Protein AF-A0A1V9FNR6-F1 (afdb_monomer_lite)

pLDDT: mean 90.87, std 12.8, range [34.56, 98.56]

Organism: NCBI:txid1703345

Sequence (161 aa):
MTNFGNISPKEVLDKAHSVTHFGGGGRLEFSELPKDLEERIVANKFFNNQASLNLAKSHLGTQGDGNHFLFVGISKQTGETMMVTHHGSRGFGANLYTHGMKVAEMFRKDISPQTLPKNAWIPYDTNEGKSYWEALQIVRDWTKLNHTTIQKCGGGIERID

Secondary structure (DSSP, 8-state):
-EE-TTS-HHHHHHHHHHH-EESSS--SSPPPPPHHHHHHHHHSTTT-SHHHHHHHHHSTTEEESSS-EEEEEE-TTT--EEEEEE--SHHHHHHHHHHHHHHHHHHHHHH-TTS-GGG----TTSHHHHHHHHHHHHHHHHHHHHHHHHHHHTT-S----

Structure (mmCIF, N/CA/C/O backbone):
data_AF-A0A1V9FNR6-F1
#
_entry.id   AF-A0A1V9FNR6-F1
#
loop_
_atom_site.group_PDB
_atom_site.id
_atom_site.type_symbol
_atom_site.label_atom_id
_atom_site.label_alt_id
_atom_site.label_comp_id
_atom_site.label_asym_id
_atom_site.label_entity_id
_atom_site.label_seq_id
_atom_site.pdbx_PDB_ins_code
_atom_site.Cartn_x
_atom_site.Cartn_y
_atom_site.Cartn_z
_atom_site.occupancy
_atom_site.B_iso_or_equiv
_atom_site.auth_seq_id
_atom_site.auth_comp_id
_atom_site.auth_asym_id
_atom_site.auth_atom_id
_atom_site.pdbx_PDB_model_num
ATOM 1 N N . MET A 1 1 ? -14.034 -0.097 7.656 1.00 82.94 1 MET A N 1
ATOM 2 C CA . MET A 1 1 ? -14.829 0.333 8.823 1.00 82.94 1 MET A CA 1
ATOM 3 C C . MET A 1 1 ? -15.249 -0.906 9.580 1.00 82.94 1 MET A C 1
ATOM 5 O O . MET A 1 1 ? -15.443 -1.932 8.937 1.00 82.94 1 MET A O 1
ATOM 9 N N . THR A 1 2 ? -15.379 -0.808 10.896 1.00 90.50 2 THR A N 1
ATOM 10 C CA . THR A 1 2 ? -15.714 -1.950 11.755 1.00 90.50 2 THR A CA 1
ATOM 11 C C . THR A 1 2 ? -16.764 -1.518 12.767 1.00 90.50 2 THR A C 1
ATOM 13 O O . THR A 1 2 ? -16.626 -0.447 13.353 1.00 90.50 2 THR A O 1
ATOM 16 N N . ASN A 1 3 ? -17.808 -2.329 12.924 1.00 92.88 3 ASN A N 1
ATOM 17 C CA . ASN A 1 3 ? -18.861 -2.144 13.917 1.00 92.88 3 ASN A CA 1
ATOM 18 C C . ASN A 1 3 ? -18.517 -2.954 15.174 1.00 92.88 3 ASN A C 1
ATOM 20 O O . ASN A 1 3 ? -18.173 -4.131 15.056 1.00 92.88 3 ASN A O 1
ATOM 24 N N . PHE A 1 4 ? -18.593 -2.312 16.335 1.00 92.19 4 PHE A N 1
ATOM 25 C CA . PHE A 1 4 ? -18.303 -2.863 17.659 1.00 92.19 4 PHE A CA 1
ATOM 26 C C . PHE A 1 4 ? -19.564 -2.972 18.535 1.00 92.19 4 PHE A C 1
ATOM 28 O O . PHE A 1 4 ? -19.462 -3.249 19.729 1.00 92.19 4 PHE A O 1
ATOM 35 N N . GLY A 1 5 ? -20.753 -2.742 17.970 1.00 94.56 5 GLY A N 1
ATOM 36 C CA . GLY A 1 5 ? -22.017 -2.807 18.695 1.00 94.56 5 GLY A CA 1
ATOM 37 C C . GLY A 1 5 ? -22.053 -1.797 19.840 1.00 94.56 5 GLY A C 1
ATOM 38 O O . GLY A 1 5 ? -21.794 -0.611 19.647 1.00 94.56 5 GLY A O 1
ATOM 39 N N . ASN A 1 6 ? -22.339 -2.276 21.049 1.00 95.19 6 ASN A N 1
ATOM 40 C CA . ASN A 1 6 ? -22.556 -1.430 22.226 1.00 95.19 6 ASN A CA 1
ATOM 41 C C . ASN A 1 6 ? -21.297 -1.182 23.079 1.00 95.19 6 ASN A C 1
ATOM 43 O O . ASN A 1 6 ? -21.401 -0.582 24.147 1.00 95.19 6 ASN A O 1
ATOM 47 N N . ILE A 1 7 ? -20.115 -1.637 22.643 1.00 94.50 7 ILE A N 1
ATOM 48 C CA . ILE A 1 7 ? -18.847 -1.361 23.344 1.00 94.50 7 ILE A CA 1
ATOM 49 C C . ILE A 1 7 ? -18.616 0.150 23.362 1.00 94.50 7 ILE A C 1
ATOM 51 O O . ILE A 1 7 ? -18.875 0.815 22.361 1.00 94.50 7 ILE A O 1
ATOM 55 N N . SER A 1 8 ? -18.114 0.726 24.455 1.00 95.75 8 SER A N 1
ATOM 56 C CA . SER A 1 8 ? -17.941 2.179 24.505 1.00 95.75 8 SER A CA 1
ATOM 57 C C . SER A 1 8 ? -16.870 2.666 23.504 1.00 95.75 8 SER A C 1
ATOM 59 O O . SER A 1 8 ? -15.830 2.017 23.336 1.00 95.75 8 SER A O 1
ATOM 61 N N . PRO A 1 9 ? -17.043 3.843 22.863 1.00 95.69 9 PRO A N 1
ATOM 62 C CA . PRO A 1 9 ? -16.028 4.408 21.971 1.00 95.69 9 PRO A CA 1
ATOM 63 C C . PRO A 1 9 ? -14.657 4.571 22.630 1.00 95.69 9 PRO A C 1
ATOM 65 O O . PRO A 1 9 ? -13.630 4.408 21.974 1.00 95.69 9 PRO A O 1
ATOM 68 N N . LYS A 1 10 ? -14.641 4.870 23.935 1.00 95.25 10 LYS A N 1
ATOM 69 C CA . LYS A 1 10 ? -13.411 5.018 24.711 1.00 95.25 10 LYS A CA 1
ATOM 70 C C . LYS A 1 10 ? -12.638 3.702 24.783 1.00 95.25 10 LYS A C 1
ATOM 72 O O . LYS A 1 10 ? -11.449 3.701 24.495 1.00 95.25 10 LYS A O 1
ATOM 77 N N . GLU A 1 11 ? -13.298 2.596 25.120 1.00 93.19 11 GLU A N 1
ATOM 78 C CA . GLU A 1 11 ? -12.644 1.283 25.218 1.00 93.19 11 GLU A CA 1
ATOM 79 C C . GLU A 1 11 ? -12.059 0.840 23.876 1.00 93.19 11 GLU A C 1
ATOM 81 O O . GLU A 1 11 ? -10.909 0.402 23.811 1.00 93.19 11 GLU A O 1
ATOM 86 N N . VAL A 1 12 ? -12.820 1.013 22.789 1.00 91.94 12 VAL A N 1
ATOM 87 C CA . VAL A 1 12 ? -12.344 0.699 21.435 1.00 91.94 12 VAL A CA 1
ATOM 88 C C . VAL A 1 12 ? -11.140 1.571 21.067 1.00 91.94 12 VAL A C 1
ATOM 90 O O . VAL A 1 12 ? -10.158 1.061 20.521 1.00 91.94 12 VAL A O 1
ATOM 93 N N . LEU A 1 13 ? -11.182 2.871 21.375 1.00 91.94 13 LEU A N 1
ATOM 94 C CA . LEU A 1 13 ? -10.085 3.792 21.084 1.00 91.94 13 LEU A CA 1
ATOM 95 C C . LEU A 1 13 ? -8.831 3.473 21.906 1.00 91.94 13 LEU A C 1
ATOM 97 O O . LEU A 1 13 ? -7.747 3.399 21.331 1.00 91.94 13 LEU A O 1
ATOM 101 N N . ASP A 1 14 ? -8.965 3.233 23.211 1.00 91.44 14 ASP A N 1
ATOM 102 C CA . ASP A 1 14 ? -7.849 2.881 24.096 1.00 91.44 14 ASP A CA 1
ATOM 103 C C . ASP A 1 14 ? -7.172 1.586 23.629 1.00 91.44 14 ASP A C 1
ATOM 105 O O . ASP A 1 14 ? -5.942 1.513 23.517 1.00 91.44 14 ASP A O 1
ATOM 109 N N . LYS A 1 15 ? -7.974 0.570 23.279 1.00 88.75 15 LYS A N 1
ATOM 110 C CA . LYS A 1 15 ? -7.458 -0.696 22.755 1.00 88.75 15 LYS A CA 1
ATOM 111 C C . LYS A 1 15 ? -6.737 -0.486 21.430 1.00 88.75 15 LYS A C 1
ATOM 113 O O . LYS A 1 15 ? -5.604 -0.943 21.282 1.00 88.75 15 LYS A O 1
ATOM 118 N N . ALA A 1 16 ? -7.356 0.229 20.493 1.00 86.44 16 ALA A N 1
ATOM 119 C CA . ALA A 1 16 ? -6.758 0.541 19.202 1.00 86.44 16 ALA A CA 1
ATOM 120 C C . ALA A 1 16 ? -5.442 1.317 19.353 1.00 86.44 16 ALA A C 1
ATOM 122 O O . ALA A 1 16 ? -4.467 1.004 18.670 1.00 86.44 16 ALA A O 1
ATOM 123 N N . HIS A 1 17 ? -5.383 2.278 20.273 1.00 84.75 17 HIS A N 1
ATOM 124 C CA . HIS A 1 17 ? -4.182 3.057 20.545 1.00 84.75 17 HIS A CA 1
ATOM 125 C C . HIS A 1 17 ? -3.052 2.190 21.120 1.00 84.75 17 HIS A C 1
ATOM 127 O O . HIS A 1 17 ? -1.911 2.329 20.697 1.00 84.75 17 HIS A O 1
ATOM 133 N N . SER A 1 18 ? -3.362 1.226 21.998 1.00 84.69 18 SER A N 1
ATOM 134 C CA . SER A 1 18 ? -2.352 0.331 22.591 1.00 84.69 18 SER A CA 1
ATOM 135 C C . SER A 1 18 ? -1.636 -0.585 21.588 1.00 84.69 18 SER A C 1
ATOM 137 O O . SER A 1 18 ? -0.521 -1.031 21.842 1.00 84.69 18 SER A O 1
ATOM 139 N N . VAL A 1 19 ? -2.269 -0.880 20.448 1.00 79.50 19 VAL A N 1
ATOM 140 C CA . VAL A 1 19 ? -1.766 -1.852 19.460 1.00 79.50 19 VAL A CA 1
ATOM 141 C C . VAL A 1 19 ? -1.269 -1.201 18.175 1.00 79.50 19 VAL A C 1
ATOM 143 O O . VAL A 1 19 ? -0.529 -1.829 17.414 1.00 79.50 19 VAL A O 1
ATOM 146 N N . THR A 1 20 ? -1.680 0.036 17.900 1.00 79.88 20 THR A N 1
ATOM 147 C CA . THR A 1 20 ? -1.455 0.691 16.611 1.00 79.88 20 THR A CA 1
ATOM 148 C C . THR A 1 20 ? -0.239 1.599 16.660 1.00 79.88 20 THR A C 1
ATOM 150 O O . THR A 1 20 ? -0.111 2.446 17.535 1.00 79.88 20 THR A O 1
ATOM 153 N N . HIS A 1 21 ? 0.635 1.467 15.665 1.00 84.25 21 HIS A N 1
ATOM 154 C CA . HIS A 1 21 ? 1.762 2.375 15.488 1.00 84.25 21 HIS A CA 1
ATOM 155 C C . HIS A 1 21 ? 1.386 3.541 14.558 1.00 84.25 21 HIS A C 1
ATOM 157 O O . HIS A 1 21 ? 0.984 3.319 13.405 1.00 84.25 21 HIS A O 1
ATOM 163 N N . PHE A 1 22 ? 1.548 4.765 15.063 1.00 84.31 22 PHE A N 1
ATOM 164 C CA . PHE A 1 22 ? 1.406 6.029 14.336 1.00 84.31 22 PHE A CA 1
ATOM 165 C C . PHE A 1 22 ? 2.774 6.674 14.101 1.00 84.31 22 PHE A C 1
ATOM 167 O O . PHE A 1 22 ? 3.682 6.507 14.913 1.00 84.31 22 PHE A O 1
ATOM 174 N N . GLY A 1 23 ? 2.893 7.447 13.020 1.00 82.56 23 GLY A N 1
ATOM 175 C CA . GLY A 1 23 ? 4.121 8.155 12.660 1.00 82.56 23 GLY A CA 1
ATOM 176 C C . GLY A 1 23 ? 4.854 7.566 11.453 1.00 82.56 23 GLY A C 1
ATOM 177 O O . GLY A 1 23 ? 4.437 6.578 10.838 1.00 82.56 23 GLY A O 1
ATOM 178 N N . GLY A 1 24 ? 5.929 8.248 11.056 1.00 78.50 24 GLY A N 1
ATOM 179 C CA . GLY A 1 24 ? 6.823 7.796 9.995 1.00 78.50 24 GLY A CA 1
ATOM 180 C C . GLY A 1 24 ? 7.624 6.561 10.415 1.00 78.50 24 GLY A C 1
ATOM 181 O O . GLY A 1 24 ? 7.952 6.390 11.583 1.00 78.50 24 GLY A O 1
ATOM 182 N N . GLY A 1 25 ? 7.971 5.715 9.444 1.00 80.31 25 GLY A N 1
ATOM 183 C CA . GLY A 1 25 ? 8.690 4.465 9.695 1.00 80.31 25 GLY A CA 1
ATOM 184 C C . GLY A 1 25 ? 7.778 3.251 9.893 1.00 80.31 25 GLY A C 1
ATOM 185 O O . GLY A 1 25 ? 6.582 3.280 9.581 1.00 80.31 25 GLY A O 1
ATOM 186 N N . GLY A 1 26 ? 8.397 2.152 10.312 1.00 83.44 26 GLY A N 1
ATOM 187 C CA . GLY A 1 26 ? 7.754 0.880 10.624 1.00 83.44 26 GLY A CA 1
ATOM 188 C C . GLY A 1 26 ? 8.122 0.423 12.034 1.00 83.44 26 GLY A C 1
ATOM 189 O O . GLY A 1 26 ? 8.827 1.116 12.768 1.00 83.44 26 GLY A O 1
ATOM 190 N N . ARG A 1 27 ? 7.653 -0.760 12.415 1.00 82.56 27 ARG A N 1
ATOM 191 C CA . ARG A 1 27 ? 7.989 -1.397 13.690 1.00 82.56 27 ARG A CA 1
ATOM 192 C C . ARG A 1 27 ? 9.436 -1.906 13.671 1.00 82.56 27 ARG A C 1
ATOM 194 O O . ARG A 1 27 ? 9.923 -2.340 12.628 1.00 82.56 27 ARG A O 1
ATOM 201 N N . LEU A 1 28 ? 10.098 -1.872 14.833 1.00 77.25 28 LEU A N 1
ATOM 202 C CA . LEU A 1 28 ? 11.422 -2.485 15.024 1.00 77.25 28 LEU A CA 1
ATOM 203 C C . LEU A 1 28 ? 11.351 -4.008 14.8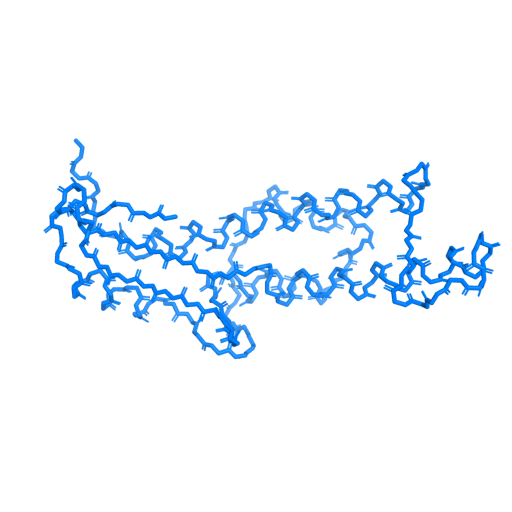66 1.00 77.25 28 LEU A C 1
ATOM 205 O O . LEU A 1 28 ? 12.221 -4.612 14.248 1.00 77.25 28 LEU A O 1
ATOM 209 N N . GLU A 1 29 ? 10.288 -4.610 15.397 1.00 80.88 29 GLU A N 1
ATOM 210 C CA . GLU A 1 29 ? 9.997 -6.031 15.249 1.00 80.88 29 GLU A CA 1
ATOM 211 C C . GLU A 1 29 ? 9.196 -6.284 13.968 1.00 80.88 29 GLU A C 1
ATOM 213 O O . GLU A 1 29 ? 8.232 -5.577 13.655 1.00 80.88 29 GLU A O 1
ATOM 218 N N . PHE A 1 30 ? 9.601 -7.302 13.213 1.00 81.81 30 PHE A N 1
ATOM 219 C CA . PHE A 1 30 ? 8.934 -7.696 11.979 1.00 81.81 30 PHE A CA 1
ATOM 220 C C . PHE A 1 30 ? 7.677 -8.507 12.269 1.00 81.81 30 PHE A C 1
ATOM 222 O O . PHE A 1 30 ? 7.703 -9.452 13.050 1.00 81.81 30 PHE A O 1
ATOM 229 N N . SER A 1 31 ? 6.585 -8.160 11.587 1.00 85.62 31 SER A N 1
ATOM 230 C CA . SER A 1 31 ? 5.381 -8.988 11.605 1.00 85.62 31 SER A CA 1
ATOM 231 C C . SER A 1 31 ? 5.551 -10.204 10.699 1.00 85.62 31 SER A C 1
ATOM 233 O O . SER A 1 31 ? 6.203 -10.126 9.652 1.00 85.62 31 SER A O 1
ATOM 235 N N . GLU A 1 32 ? 4.901 -11.304 11.063 1.00 89.25 32 GLU A N 1
ATOM 236 C CA . GLU A 1 32 ? 4.753 -12.453 10.176 1.00 89.25 32 GLU A CA 1
ATOM 237 C C . GLU A 1 32 ? 3.722 -12.154 9.083 1.00 89.25 32 GLU A C 1
ATOM 239 O O . GLU A 1 32 ? 2.651 -11.593 9.338 1.00 89.25 32 GLU A O 1
ATOM 244 N N . LEU A 1 33 ? 4.058 -12.518 7.847 1.00 93.56 33 LEU A N 1
ATOM 245 C CA . LEU A 1 33 ? 3.147 -12.435 6.713 1.00 93.56 33 LEU A CA 1
ATOM 246 C C . LEU A 1 33 ? 2.472 -13.796 6.506 1.00 93.56 33 LEU A C 1
ATOM 248 O O . LEU A 1 33 ? 3.099 -14.830 6.740 1.00 93.56 33 LEU A O 1
ATOM 252 N N . PRO A 1 34 ? 1.223 -13.827 6.012 1.00 96.12 34 PRO A N 1
ATOM 253 C CA . PRO A 1 34 ? 0.651 -15.050 5.468 1.00 96.12 34 PRO A CA 1
ATOM 254 C C . PRO A 1 34 ? 1.593 -15.662 4.428 1.00 96.12 34 PRO A C 1
ATOM 256 O O . PRO A 1 34 ? 2.126 -14.948 3.573 1.00 96.12 34 PRO A O 1
ATOM 259 N N . LYS A 1 35 ? 1.796 -16.981 4.505 1.00 96.00 35 LYS A N 1
ATOM 260 C CA . LYS A 1 35 ? 2.776 -17.700 3.679 1.00 96.00 35 LYS A CA 1
ATOM 261 C C . LYS A 1 35 ? 2.564 -17.461 2.181 1.00 96.00 35 LYS A C 1
ATOM 263 O O . LYS A 1 35 ? 3.526 -17.205 1.466 1.00 96.00 35 LYS A O 1
ATOM 268 N N . ASP A 1 36 ? 1.313 -17.476 1.726 1.00 97.31 36 ASP A N 1
ATOM 269 C CA . ASP A 1 36 ? 0.955 -17.232 0.325 1.00 97.31 36 ASP A CA 1
ATOM 270 C C . ASP A 1 36 ? 1.332 -15.813 -0.133 1.00 97.31 36 ASP A C 1
ATOM 272 O O . ASP A 1 36 ? 1.824 -15.615 -1.245 1.00 97.31 36 ASP A O 1
ATOM 276 N N . LEU A 1 37 ? 1.141 -14.814 0.735 1.00 97.06 37 LEU A N 1
ATOM 277 C CA . LEU A 1 37 ? 1.488 -13.429 0.442 1.00 97.06 37 LEU A CA 1
ATOM 278 C C . LEU A 1 37 ? 3.007 -13.255 0.378 1.00 97.06 37 LEU A C 1
ATOM 280 O O . LEU A 1 37 ? 3.504 -12.593 -0.531 1.00 97.06 37 LEU A O 1
ATOM 284 N N . GLU A 1 38 ? 3.742 -13.867 1.306 1.00 96.50 38 GLU A N 1
ATOM 285 C CA . GLU A 1 38 ? 5.207 -13.843 1.306 1.00 96.50 38 GLU A CA 1
ATOM 286 C C . GLU A 1 38 ? 5.787 -14.507 0.048 1.00 96.50 38 GLU A C 1
ATOM 288 O O . GLU A 1 38 ? 6.633 -13.910 -0.619 1.00 96.50 38 GLU A O 1
ATOM 293 N N . GLU A 1 39 ? 5.277 -15.676 -0.347 1.00 96.75 39 GLU A N 1
ATOM 294 C CA . GLU A 1 39 ? 5.687 -16.366 -1.579 1.00 96.75 39 GLU A CA 1
ATOM 295 C C . GLU A 1 39 ? 5.442 -15.504 -2.828 1.00 96.75 39 GLU A C 1
ATOM 297 O O . GLU A 1 39 ? 6.326 -15.368 -3.678 1.00 96.75 39 GLU A O 1
ATOM 302 N N . ARG A 1 40 ? 4.277 -14.849 -2.921 1.00 97.50 40 ARG A N 1
ATOM 303 C CA . ARG A 1 40 ? 3.950 -13.937 -4.031 1.00 97.50 40 ARG A CA 1
ATOM 304 C C . ARG A 1 40 ? 4.856 -12.705 -4.065 1.00 97.50 40 ARG A C 1
ATOM 306 O O . ARG A 1 40 ? 5.248 -12.275 -5.149 1.00 97.50 40 ARG A O 1
ATOM 313 N N . ILE A 1 41 ? 5.195 -12.142 -2.902 1.00 96.81 41 ILE A N 1
ATOM 314 C CA . ILE A 1 41 ? 6.143 -11.022 -2.785 1.00 96.81 41 ILE A CA 1
ATOM 315 C C . ILE A 1 41 ? 7.515 -11.450 -3.312 1.00 96.81 41 ILE A C 1
ATOM 317 O O . ILE A 1 41 ? 8.084 -10.759 -4.152 1.00 96.81 41 ILE A O 1
ATOM 321 N N . VAL A 1 42 ? 8.027 -12.603 -2.875 1.00 96.12 42 VAL A N 1
ATOM 322 C CA . VAL A 1 42 ? 9.344 -13.107 -3.297 1.00 96.12 42 VAL A CA 1
ATOM 323 C C . VAL A 1 42 ? 9.378 -13.432 -4.795 1.00 96.12 42 VAL A C 1
ATOM 325 O O . VAL A 1 42 ? 10.380 -13.165 -5.459 1.00 96.12 42 VAL A O 1
ATOM 328 N N . ALA A 1 43 ? 8.285 -13.961 -5.349 1.00 96.69 43 ALA A N 1
ATOM 329 C CA . ALA A 1 43 ? 8.197 -14.329 -6.760 1.00 96.69 43 ALA A CA 1
ATOM 330 C C . ALA A 1 43 ? 8.081 -13.126 -7.720 1.00 96.69 43 ALA A C 1
ATOM 332 O O . ALA A 1 43 ? 8.390 -13.251 -8.907 1.00 96.69 43 ALA A O 1
ATOM 333 N N . ASN A 1 44 ? 7.627 -11.957 -7.251 1.00 97.62 44 ASN A N 1
ATOM 334 C CA . ASN A 1 44 ? 7.387 -10.805 -8.118 1.00 97.62 44 ASN A CA 1
ATOM 335 C C . ASN A 1 44 ? 8.663 -9.977 -8.366 1.00 97.62 44 ASN A C 1
ATOM 337 O O . ASN A 1 44 ? 9.343 -9.542 -7.438 1.00 97.62 44 ASN A O 1
ATOM 341 N N . LYS A 1 45 ? 8.948 -9.664 -9.637 1.00 95.50 45 LYS A N 1
ATOM 342 C CA . LYS A 1 45 ? 10.151 -8.922 -10.068 1.00 95.50 45 LYS A CA 1
ATOM 343 C C . LYS A 1 45 ? 10.297 -7.513 -9.478 1.00 95.50 45 LYS A C 1
ATOM 345 O O . LYS A 1 45 ? 11.406 -6.997 -9.442 1.00 95.50 45 LYS A O 1
ATOM 350 N N . PHE A 1 46 ? 9.211 -6.879 -9.039 1.00 96.75 46 PHE A N 1
ATOM 351 C CA . PHE A 1 46 ? 9.257 -5.561 -8.395 1.00 96.75 46 PHE A CA 1
ATOM 352 C C . PHE A 1 46 ? 9.534 -5.637 -6.885 1.00 96.75 46 PHE A C 1
ATOM 354 O O . PHE A 1 46 ? 9.802 -4.610 -6.260 1.00 96.75 46 PHE A O 1
ATOM 361 N N . PHE A 1 47 ? 9.490 -6.839 -6.302 1.00 95.62 47 PHE A N 1
ATOM 362 C CA . PHE A 1 47 ? 9.602 -7.076 -4.862 1.00 95.62 47 PHE A CA 1
ATOM 363 C C . PHE A 1 47 ? 10.668 -8.091 -4.457 1.00 95.62 47 PHE A C 1
ATOM 365 O O . PHE A 1 47 ? 10.913 -8.248 -3.263 1.00 95.62 47 PHE A O 1
ATOM 372 N N . ASN A 1 48 ? 11.326 -8.747 -5.411 1.00 88.69 48 ASN A N 1
ATOM 373 C CA . ASN A 1 48 ? 12.331 -9.795 -5.205 1.00 88.69 48 ASN A CA 1
ATOM 374 C C . ASN A 1 48 ? 13.670 -9.291 -4.613 1.00 88.69 48 ASN A C 1
ATOM 376 O O . ASN A 1 48 ? 14.752 -9.729 -4.999 1.00 88.69 48 ASN A O 1
ATOM 380 N N . ASN A 1 49 ? 13.611 -8.350 -3.676 1.00 90.75 49 ASN A N 1
ATOM 381 C CA . ASN A 1 49 ? 14.739 -7.818 -2.933 1.00 90.75 49 ASN A CA 1
ATOM 382 C C . ASN A 1 49 ? 14.401 -7.738 -1.439 1.00 90.75 49 ASN A C 1
ATOM 384 O O . ASN A 1 49 ? 13.247 -7.559 -1.041 1.00 90.75 49 ASN A O 1
ATOM 388 N N . GLN A 1 50 ? 15.437 -7.814 -0.604 1.00 92.25 50 GLN A N 1
ATOM 389 C CA . GLN A 1 50 ? 15.282 -7.829 0.851 1.00 92.25 50 GLN A CA 1
ATOM 390 C C . GLN A 1 50 ? 14.585 -6.571 1.389 1.00 92.25 50 GLN A C 1
ATOM 392 O O . GLN A 1 50 ? 13.817 -6.649 2.345 1.00 92.25 50 GLN A O 1
ATOM 397 N N . ALA A 1 51 ? 14.813 -5.411 0.765 1.00 93.12 51 ALA A N 1
ATOM 398 C CA . ALA A 1 51 ? 14.204 -4.154 1.190 1.00 93.12 51 ALA A CA 1
ATOM 399 C C . ALA A 1 51 ? 12.671 -4.199 1.091 1.00 93.12 51 ALA A C 1
ATOM 401 O O . ALA A 1 51 ? 11.982 -3.778 2.017 1.00 93.12 51 ALA A O 1
ATOM 402 N N . SER A 1 52 ? 12.129 -4.764 0.011 1.00 95.00 52 SER A N 1
ATOM 403 C CA . SER A 1 52 ? 10.681 -4.887 -0.194 1.00 95.00 52 SER A CA 1
ATOM 404 C C . SER A 1 52 ? 10.039 -5.808 0.840 1.00 95.00 52 SER A C 1
ATOM 406 O O . SER A 1 52 ? 9.004 -5.457 1.407 1.00 95.00 52 SER A O 1
ATOM 408 N N . LEU A 1 53 ? 10.679 -6.942 1.139 1.00 94.62 53 LEU A N 1
ATOM 409 C CA . LEU A 1 53 ? 10.207 -7.868 2.167 1.00 94.62 53 LEU A CA 1
ATOM 410 C C . LEU A 1 53 ? 10.266 -7.237 3.566 1.00 94.62 53 LEU A C 1
ATOM 412 O O . LEU A 1 53 ? 9.298 -7.315 4.322 1.00 94.62 53 LEU A O 1
ATOM 416 N N . ASN A 1 54 ? 11.358 -6.540 3.892 1.00 95.00 54 ASN A N 1
ATOM 417 C CA . ASN A 1 54 ? 11.497 -5.823 5.161 1.00 95.00 54 ASN A CA 1
ATOM 418 C C . ASN A 1 54 ? 10.433 -4.731 5.312 1.00 95.00 54 ASN A C 1
ATOM 420 O O . ASN A 1 54 ? 9.876 -4.561 6.395 1.00 95.00 54 ASN A O 1
ATOM 424 N N . LEU A 1 55 ? 10.109 -4.005 4.239 1.00 95.81 55 LEU A N 1
ATOM 425 C CA . LEU A 1 55 ? 9.035 -3.012 4.252 1.00 95.81 55 LEU A CA 1
ATOM 426 C C . LEU A 1 55 ? 7.666 -3.669 4.449 1.00 95.81 55 LEU A C 1
ATOM 428 O O . LEU A 1 55 ? 6.881 -3.180 5.258 1.00 95.81 55 LEU A O 1
ATOM 432 N N . ALA A 1 56 ? 7.390 -4.786 3.769 1.00 96.12 56 ALA A N 1
ATOM 433 C CA . ALA A 1 56 ? 6.140 -5.525 3.931 1.00 96.12 56 ALA A CA 1
ATOM 434 C C . ALA A 1 56 ? 5.944 -6.025 5.373 1.00 96.12 56 ALA A C 1
ATOM 436 O O . ALA A 1 56 ? 4.831 -5.960 5.891 1.00 96.12 56 ALA A O 1
ATOM 437 N N . LYS A 1 57 ? 7.017 -6.483 6.031 1.00 95.12 57 LYS A N 1
ATOM 438 C CA . LYS A 1 57 ? 6.977 -7.000 7.409 1.00 95.12 57 LYS A CA 1
ATOM 439 C C . LYS A 1 57 ? 6.958 -5.902 8.475 1.00 95.12 57 LYS A C 1
ATOM 441 O O . LYS A 1 57 ? 6.180 -5.983 9.422 1.00 95.12 57 LYS A O 1
ATOM 446 N N . SER A 1 58 ? 7.792 -4.872 8.338 1.00 93.75 58 SER A N 1
ATOM 447 C CA . SER A 1 58 ? 7.923 -3.807 9.349 1.00 93.75 58 SER A CA 1
ATOM 448 C C . SER A 1 58 ? 6.758 -2.816 9.340 1.00 93.75 58 SER A C 1
ATOM 450 O O . SER A 1 58 ? 6.408 -2.269 10.384 1.00 93.75 58 SER A O 1
ATOM 452 N N . HIS A 1 59 ? 6.121 -2.579 8.189 1.00 94.25 59 HIS A N 1
ATOM 453 C CA . HIS A 1 59 ? 4.976 -1.669 8.110 1.00 94.25 59 HIS A CA 1
ATOM 454 C C . HIS A 1 59 ? 3.626 -2.340 8.377 1.00 94.25 59 HIS A C 1
ATOM 456 O O . HIS A 1 59 ? 2.617 -1.628 8.446 1.00 94.25 59 HIS A O 1
ATOM 462 N N . LEU A 1 60 ? 3.569 -3.665 8.527 1.00 92.88 60 LEU A N 1
ATOM 463 C CA . LEU A 1 60 ? 2.309 -4.339 8.815 1.00 92.88 60 LEU A CA 1
ATOM 464 C C . LEU A 1 60 ? 1.809 -3.969 10.222 1.00 92.88 60 LEU A C 1
ATOM 466 O O . LEU A 1 60 ? 2.570 -3.843 11.182 1.00 92.88 60 LEU A O 1
ATOM 470 N N . GLY A 1 61 ? 0.505 -3.732 10.332 1.00 89.12 61 GLY A N 1
ATOM 471 C CA . GLY A 1 61 ? -0.134 -3.230 11.542 1.00 89.12 61 GLY A CA 1
ATOM 472 C C . GLY A 1 61 ? 0.186 -1.763 11.852 1.00 89.12 61 GLY A C 1
ATOM 473 O O . GLY A 1 61 ? 0.066 -1.360 13.008 1.00 89.12 61 GLY A O 1
ATOM 474 N N . THR A 1 62 ? 0.629 -0.959 10.880 1.00 90.56 62 THR A N 1
ATOM 475 C CA . THR A 1 62 ? 0.926 0.474 11.086 1.00 90.56 62 THR A CA 1
ATOM 476 C C . THR A 1 62 ? -0.054 1.365 10.322 1.00 90.56 62 THR A C 1
ATOM 478 O O . THR A 1 62 ? -0.498 1.021 9.224 1.00 90.56 62 THR A O 1
ATOM 481 N N . GLN A 1 63 ? -0.398 2.524 10.891 1.00 90.88 63 GLN A N 1
ATOM 482 C CA . GLN A 1 63 ? -1.210 3.539 10.202 1.00 90.88 63 GLN A CA 1
ATOM 483 C C . GLN A 1 63 ? -0.341 4.450 9.339 1.00 90.88 63 GLN A C 1
ATOM 485 O O . GLN A 1 63 ? -0.690 4.763 8.201 1.00 90.88 63 GLN A O 1
ATOM 490 N N . GLY A 1 64 ? 0.814 4.851 9.875 1.00 90.00 64 GLY A N 1
ATOM 491 C CA . GLY A 1 64 ? 1.649 5.880 9.280 1.00 90.00 64 GLY A CA 1
ATOM 492 C C . GLY A 1 64 ? 1.397 7.285 9.796 1.00 90.00 64 GLY A C 1
ATOM 493 O O . GLY A 1 64 ? 0.840 7.477 10.871 1.00 90.00 64 GLY A O 1
ATOM 494 N N . ASP A 1 65 ? 1.814 8.248 8.978 1.00 86.69 65 ASP A N 1
ATOM 495 C CA . ASP A 1 65 ? 1.729 9.693 9.215 1.00 86.69 65 ASP A CA 1
ATOM 496 C C . ASP A 1 65 ? 1.052 10.408 8.027 1.00 86.69 65 ASP A C 1
ATOM 498 O O . ASP A 1 65 ? 0.717 9.759 7.031 1.00 86.69 65 ASP A O 1
ATOM 502 N N . GLY A 1 66 ? 0.873 11.726 8.102 1.00 87.12 66 GLY A N 1
ATOM 503 C CA . GLY A 1 66 ? 0.216 12.564 7.107 1.00 87.12 66 GLY A CA 1
ATOM 504 C C . GLY A 1 66 ? -1.278 12.682 7.392 1.00 87.12 66 GLY A C 1
ATOM 505 O O . GLY A 1 66 ? -1.688 12.991 8.503 1.00 87.12 66 GLY A O 1
ATOM 506 N N . ASN A 1 67 ? -2.116 12.407 6.393 1.00 89.19 67 ASN A N 1
ATOM 507 C CA . ASN A 1 67 ? -3.576 12.402 6.548 1.00 89.19 67 ASN A CA 1
ATOM 508 C C . ASN A 1 67 ? -4.132 11.046 7.034 1.00 89.19 67 ASN A C 1
ATOM 510 O O . ASN A 1 67 ? -5.312 10.748 6.824 1.00 89.19 67 ASN A O 1
ATOM 514 N N . HIS A 1 68 ? -3.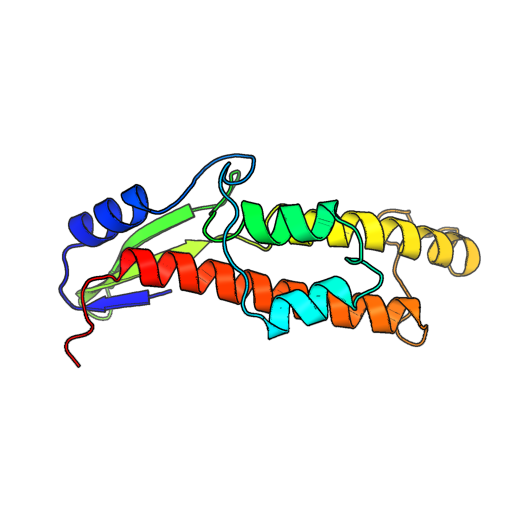292 10.192 7.623 1.00 91.31 68 HIS A N 1
ATOM 515 C CA . HIS A 1 68 ? -3.709 8.887 8.126 1.00 91.31 68 HIS A CA 1
ATOM 516 C C . HIS A 1 68 ? -4.324 9.001 9.517 1.00 91.31 68 HIS A C 1
ATOM 518 O O . HIS A 1 68 ? -3.787 9.688 10.381 1.00 91.31 68 HIS A O 1
ATOM 524 N N . PHE A 1 69 ? -5.450 8.320 9.734 1.00 91.75 69 PHE A N 1
ATOM 525 C CA . PHE A 1 69 ? -6.176 8.399 10.998 1.00 91.75 69 PHE A CA 1
ATOM 526 C C . PHE A 1 69 ? -6.915 7.111 11.358 1.00 91.75 69 PHE A C 1
ATOM 528 O O . PHE A 1 69 ? -7.295 6.300 10.503 1.00 91.75 69 PHE A O 1
ATOM 535 N N . LEU A 1 70 ? -7.180 6.984 12.656 1.00 92.50 70 LEU A N 1
ATOM 536 C CA . LEU A 1 70 ? -8.125 6.053 13.248 1.00 92.50 70 LEU A CA 1
ATOM 537 C C . LEU A 1 70 ? -9.113 6.880 14.059 1.00 92.50 70 LEU A C 1
ATOM 539 O O . LEU A 1 70 ? -8.724 7.621 14.956 1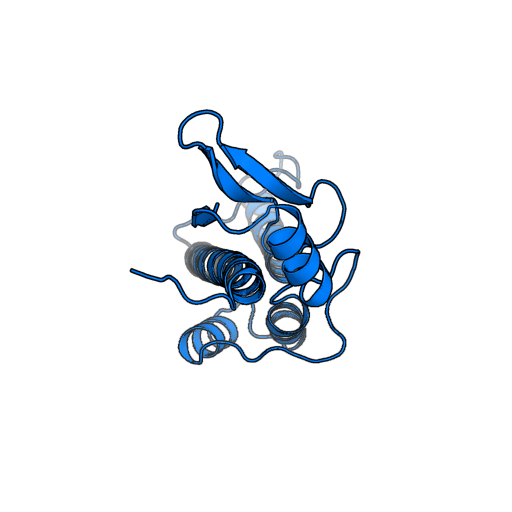.00 92.50 70 LEU A O 1
ATOM 543 N N . PHE A 1 71 ? -10.387 6.757 13.723 1.00 93.75 71 PHE A N 1
ATOM 544 C CA . PHE A 1 71 ? -11.474 7.441 14.400 1.00 93.75 71 PHE A CA 1
ATOM 545 C C . PHE A 1 71 ? -12.434 6.414 14.984 1.00 93.75 71 PHE A C 1
ATOM 547 O O . PHE A 1 71 ? -12.749 5.420 14.325 1.00 93.75 71 PHE A O 1
ATOM 554 N N . VAL A 1 72 ? -12.916 6.679 16.196 1.00 95.81 72 VAL A N 1
ATOM 555 C CA . VAL A 1 72 ? -13.950 5.889 16.864 1.00 95.81 72 VAL A CA 1
ATOM 556 C C . VAL A 1 72 ? -15.076 6.822 17.287 1.00 95.81 72 VAL A C 1
ATOM 558 O O . VAL A 1 72 ? -14.825 7.871 17.877 1.00 95.81 72 VAL A O 1
ATOM 561 N N . GLY A 1 73 ? -16.318 6.446 16.999 1.00 96.19 73 GLY A N 1
ATOM 562 C CA . GLY A 1 73 ? -17.489 7.229 17.383 1.00 96.19 73 GLY A CA 1
ATOM 563 C C . GLY A 1 73 ? -18.781 6.429 17.300 1.00 96.19 73 GLY A C 1
ATOM 564 O O . GLY A 1 73 ? -18.765 5.258 16.937 1.00 96.19 73 GLY A O 1
ATOM 565 N N . ILE A 1 74 ? -19.900 7.073 17.627 1.00 97.56 74 ILE A N 1
ATOM 566 C CA . ILE A 1 74 ? -21.232 6.463 17.567 1.00 97.56 74 ILE A CA 1
ATOM 567 C C . ILE A 1 74 ? -21.890 6.760 16.218 1.00 97.56 74 ILE A C 1
ATOM 569 O O . ILE A 1 74 ? -21.967 7.913 15.783 1.00 97.56 74 ILE A O 1
ATOM 573 N N . SER A 1 75 ? -22.390 5.718 15.561 1.00 96.75 75 SER A N 1
ATOM 574 C CA . SER A 1 75 ? -23.214 5.830 14.362 1.00 96.75 75 SER A CA 1
ATOM 575 C C . SER A 1 75 ? -24.530 6.530 14.688 1.00 96.75 75 SER A C 1
ATOM 577 O O . SER A 1 75 ? -25.309 6.045 15.502 1.00 96.75 75 SER A O 1
ATOM 579 N N . LYS A 1 76 ? -24.845 7.632 13.998 1.00 96.44 76 LYS A N 1
ATOM 580 C CA . LYS A 1 76 ? -26.171 8.270 14.117 1.00 96.44 76 LYS A CA 1
ATOM 581 C C . LYS A 1 76 ? -27.310 7.378 13.615 1.00 96.44 76 LYS A C 1
ATOM 583 O O . LYS A 1 76 ? -28.448 7.584 14.014 1.00 96.44 76 LYS A O 1
ATOM 588 N N . GLN A 1 77 ? -27.013 6.439 12.716 1.00 96.19 77 GLN A N 1
ATOM 589 C CA . GLN A 1 77 ? -28.017 5.570 12.108 1.00 96.19 77 GLN A CA 1
ATOM 590 C C . GLN A 1 77 ? -28.348 4.367 12.992 1.00 96.19 77 GLN A C 1
ATOM 592 O O . GLN A 1 77 ? -29.511 3.992 13.081 1.00 96.19 77 GLN A O 1
ATOM 597 N N . THR A 1 78 ? -27.335 3.755 13.610 1.00 96.56 78 THR A N 1
ATOM 598 C CA . THR A 1 78 ? -27.506 2.504 14.369 1.00 96.56 78 THR A CA 1
ATOM 599 C C . THR A 1 78 ? -27.388 2.690 15.878 1.00 96.56 78 THR A C 1
ATOM 601 O O . THR A 1 78 ? -27.827 1.827 16.624 1.00 96.56 78 THR A O 1
ATOM 604 N N . GLY A 1 79 ? -26.817 3.803 16.347 1.00 97.12 79 GLY A N 1
ATOM 605 C CA . GLY A 1 79 ? -26.491 4.007 17.761 1.00 97.12 79 GLY A CA 1
ATOM 606 C C . GLY A 1 79 ? -25.267 3.217 18.238 1.00 97.12 79 GLY A C 1
ATOM 607 O O . GLY A 1 79 ? -24.901 3.324 19.403 1.00 97.12 79 GLY A O 1
ATOM 608 N N . GLU A 1 80 ? -24.612 2.465 17.352 1.00 97.56 80 GLU A N 1
ATOM 609 C CA . GLU A 1 80 ? -23.499 1.573 17.691 1.00 97.56 80 GLU A CA 1
ATOM 610 C C . GLU A 1 80 ? -22.136 2.250 17.527 1.00 97.56 80 GLU A C 1
ATOM 612 O O . GLU A 1 80 ? -21.964 3.195 16.746 1.00 97.56 80 GLU A O 1
ATOM 617 N N . THR A 1 81 ? -21.137 1.725 18.228 1.00 97.19 81 THR A N 1
ATOM 618 C CA . THR A 1 81 ? -19.746 2.157 18.134 1.00 97.19 81 THR A CA 1
ATOM 619 C C . THR A 1 81 ? -19.099 1.665 16.848 1.00 97.19 81 THR A C 1
ATOM 621 O O . THR A 1 81 ? -19.022 0.472 16.561 1.00 97.19 81 THR A O 1
ATOM 624 N N . MET A 1 82 ? -18.555 2.609 16.088 1.00 95.38 82 MET A N 1
ATOM 625 C CA . MET A 1 82 ? -17.927 2.389 14.795 1.00 95.38 82 MET A CA 1
ATOM 626 C C . MET A 1 82 ? -16.479 2.861 14.813 1.00 95.38 82 MET A C 1
ATOM 628 O O . MET A 1 82 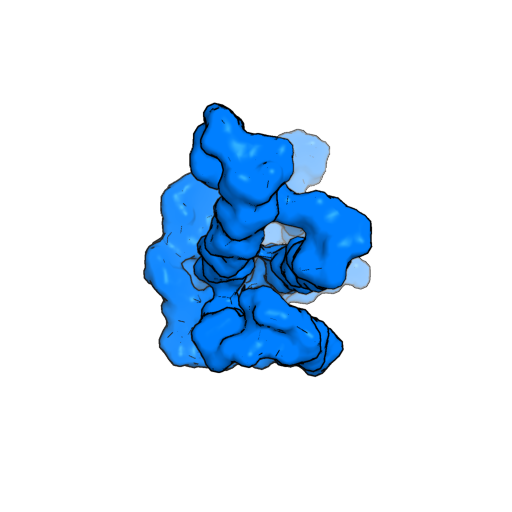? -16.177 3.946 15.310 1.00 95.38 82 MET A O 1
ATOM 632 N N . MET A 1 83 ? -15.599 2.092 14.173 1.00 93.44 83 MET A N 1
ATOM 633 C CA . MET A 1 83 ? -14.238 2.513 13.843 1.00 93.44 83 MET A CA 1
ATOM 634 C C . MET A 1 83 ? -14.090 2.762 12.344 1.00 93.44 83 MET A C 1
ATOM 636 O O . MET A 1 83 ? -14.453 1.928 11.503 1.00 93.44 83 MET A O 1
ATOM 640 N N . VAL A 1 84 ? -13.458 3.882 12.011 1.00 93.00 84 VAL A N 1
ATOM 641 C CA . VAL A 1 84 ? -13.039 4.234 10.655 1.00 93.00 84 VAL A CA 1
ATOM 642 C C . VAL A 1 84 ? -11.527 4.407 10.650 1.00 93.00 84 VAL A C 1
ATOM 644 O O . VAL A 1 84 ? -10.977 5.126 11.476 1.00 93.00 84 VAL A O 1
ATOM 647 N N . THR A 1 85 ? -10.851 3.741 9.715 1.00 91.94 85 THR A N 1
ATOM 648 C CA . THR A 1 85 ? -9.412 3.905 9.500 1.00 91.94 85 THR A CA 1
ATOM 649 C C . THR A 1 85 ? -9.145 4.407 8.093 1.00 91.94 85 THR A C 1
ATOM 651 O O . THR A 1 85 ? -9.765 3.938 7.138 1.00 91.94 85 THR A O 1
ATOM 654 N N . HIS A 1 86 ? -8.208 5.341 7.971 1.00 92.88 86 HIS A N 1
ATOM 655 C CA . HIS A 1 86 ? -7.726 5.869 6.705 1.00 92.88 86 HIS A CA 1
ATOM 656 C C . HIS A 1 86 ? -6.206 5.732 6.663 1.00 92.88 86 HIS A C 1
ATOM 658 O O . HIS A 1 86 ? -5.498 6.409 7.403 1.00 92.88 86 HIS A O 1
ATOM 664 N N . HIS A 1 87 ? -5.715 4.810 5.838 1.00 92.81 87 HIS A N 1
ATOM 665 C CA . HIS A 1 87 ? -4.298 4.622 5.540 1.00 92.81 87 HIS A CA 1
ATOM 666 C C . HIS A 1 87 ? -4.124 3.784 4.275 1.00 92.81 87 HIS A C 1
ATOM 668 O O . HIS A 1 87 ? -5.053 3.117 3.834 1.00 92.81 87 HIS A O 1
ATOM 674 N N . GLY A 1 88 ? -2.935 3.844 3.677 1.00 93.75 88 GLY A N 1
ATOM 675 C CA . GLY A 1 88 ? -2.618 3.117 2.446 1.00 93.75 88 GLY A CA 1
ATOM 676 C C . GLY A 1 88 ? -1.637 1.958 2.628 1.00 93.75 88 GLY A C 1
ATOM 677 O O . GLY A 1 88 ? -1.400 1.448 3.719 1.00 93.75 88 GLY A O 1
ATOM 678 N N . SER A 1 89 ? -0.987 1.597 1.525 1.00 95.75 89 SER A N 1
ATOM 679 C CA . SER A 1 89 ? 0.048 0.558 1.390 1.00 95.75 89 SER A CA 1
ATOM 680 C C . SER A 1 89 ? 1.396 0.860 2.053 1.00 95.75 89 SER A C 1
ATOM 682 O O . SER A 1 89 ? 2.364 0.132 1.839 1.00 95.75 89 SER A O 1
ATOM 684 N N . ARG A 1 90 ? 1.484 1.950 2.823 1.00 95.31 90 ARG A N 1
ATOM 685 C CA . ARG A 1 90 ? 2.681 2.372 3.569 1.00 95.31 90 ARG A CA 1
ATOM 686 C C . ARG A 1 90 ? 3.950 2.417 2.695 1.00 95.31 90 ARG A C 1
ATOM 688 O O . ARG A 1 90 ? 3.874 2.637 1.483 1.00 95.31 90 ARG A O 1
ATOM 695 N N . GLY A 1 91 ? 5.120 2.241 3.316 1.00 94.81 91 GLY A N 1
ATOM 696 C CA . GLY A 1 91 ? 6.406 2.185 2.617 1.00 94.81 91 GLY A CA 1
ATOM 697 C C . GLY A 1 91 ? 6.481 1.057 1.584 1.00 94.81 91 GLY A C 1
ATOM 698 O O . GLY A 1 91 ? 7.137 1.218 0.559 1.00 94.81 91 GLY A O 1
ATOM 699 N N . PHE A 1 92 ? 5.743 -0.039 1.791 1.00 97.06 92 PHE A N 1
ATOM 700 C CA . PHE A 1 92 ? 5.704 -1.171 0.867 1.00 97.06 92 PHE A CA 1
ATOM 701 C C . PHE A 1 92 ? 5.193 -0.771 -0.529 1.00 97.06 92 PHE A C 1
ATOM 703 O O . PHE A 1 92 ? 5.881 -0.984 -1.529 1.00 97.06 92 PHE A O 1
ATOM 710 N N . GLY A 1 93 ? 4.042 -0.097 -0.613 1.00 97.25 93 GLY A N 1
ATOM 711 C CA . GLY A 1 93 ? 3.533 0.391 -1.901 1.00 97.25 93 GLY A CA 1
ATOM 712 C C . GLY A 1 93 ? 4.300 1.597 -2.456 1.00 97.25 93 GLY A C 1
ATOM 713 O O . GLY A 1 93 ? 4.463 1.703 -3.669 1.00 97.25 93 GLY A O 1
ATOM 714 N N . ALA A 1 94 ? 4.842 2.472 -1.600 1.00 96.06 94 ALA A N 1
ATOM 715 C CA . ALA A 1 94 ? 5.703 3.574 -2.053 1.00 96.06 94 ALA A CA 1
ATOM 716 C C . ALA A 1 94 ? 6.982 3.056 -2.744 1.00 96.06 94 ALA A C 1
ATOM 718 O O . ALA A 1 94 ? 7.433 3.603 -3.756 1.00 96.06 94 ALA A O 1
ATOM 719 N N . ASN A 1 95 ? 7.533 1.953 -2.237 1.00 96.75 95 ASN A N 1
ATOM 720 C CA . ASN A 1 95 ? 8.656 1.259 -2.847 1.00 96.75 95 ASN A CA 1
ATOM 721 C C . ASN A 1 95 ? 8.282 0.632 -4.202 1.00 96.75 95 ASN A C 1
ATOM 723 O O . ASN A 1 95 ? 9.053 0.762 -5.154 1.00 96.75 95 ASN A O 1
ATOM 727 N N . LEU A 1 96 ? 7.088 0.032 -4.336 1.00 97.94 96 LEU A N 1
ATOM 728 C CA . LEU A 1 96 ? 6.588 -0.426 -5.641 1.00 97.94 96 LEU A CA 1
ATOM 729 C C . LEU A 1 96 ? 6.494 0.731 -6.639 1.00 97.94 96 LEU A C 1
ATOM 731 O O . LEU A 1 96 ? 6.984 0.614 -7.759 1.00 97.94 96 LEU A O 1
ATOM 735 N N . TYR A 1 97 ? 5.882 1.848 -6.238 1.00 97.31 97 TYR A N 1
ATOM 736 C CA . TYR A 1 97 ? 5.737 3.026 -7.094 1.00 97.31 97 TYR A CA 1
ATOM 737 C C . TYR A 1 97 ? 7.097 3.534 -7.586 1.00 97.31 97 TYR A C 1
ATOM 739 O O . TYR A 1 97 ? 7.275 3.776 -8.776 1.00 97.31 97 TYR A O 1
ATOM 747 N N . THR A 1 98 ? 8.086 3.610 -6.693 1.00 96.44 98 THR A N 1
ATOM 748 C CA . THR A 1 98 ? 9.443 4.061 -7.035 1.00 96.44 98 THR A CA 1
ATOM 749 C C . THR A 1 98 ? 10.094 3.173 -8.099 1.00 96.44 98 THR A C 1
ATOM 751 O O . THR A 1 98 ? 10.688 3.683 -9.049 1.00 96.44 98 THR A O 1
ATOM 754 N N . HIS A 1 99 ? 9.975 1.848 -7.977 1.00 96.56 99 HIS A N 1
ATOM 755 C CA . HIS A 1 99 ? 10.487 0.917 -8.986 1.00 96.56 99 HIS A CA 1
ATOM 756 C C . HIS A 1 99 ? 9.677 0.973 -10.288 1.00 96.56 99 HIS A C 1
ATOM 758 O O . HIS A 1 99 ? 10.263 1.026 -11.368 1.00 96.56 99 HIS A O 1
ATOM 764 N N . GLY A 1 100 ? 8.348 1.033 -10.188 1.00 97.50 100 GLY A N 1
ATOM 765 C CA . GLY A 1 100 ? 7.438 1.168 -11.325 1.00 97.50 100 GLY A CA 1
ATOM 766 C C . GLY A 1 100 ? 7.749 2.394 -12.174 1.00 97.50 100 GLY A C 1
ATOM 767 O O . GLY A 1 100 ? 7.885 2.274 -13.386 1.00 97.50 100 GLY A O 1
ATOM 768 N N . MET A 1 101 ? 7.964 3.551 -11.547 1.00 97.94 101 MET A N 1
ATOM 769 C CA . MET A 1 101 ? 8.285 4.789 -12.260 1.00 97.94 101 MET A CA 1
ATOM 770 C C . MET A 1 101 ? 9.629 4.733 -12.991 1.00 97.94 101 MET A C 1
ATOM 772 O O . MET A 1 101 ? 9.746 5.304 -14.072 1.00 97.94 101 MET A O 1
ATOM 776 N N . LYS A 1 102 ? 10.634 4.021 -12.459 1.00 97.19 102 LYS A N 1
ATOM 777 C CA . LYS A 1 102 ? 11.911 3.815 -13.167 1.00 97.19 102 LYS A CA 1
ATOM 778 C C . LYS A 1 102 ? 11.709 3.024 -14.460 1.00 97.19 102 LYS A C 1
ATOM 780 O O . LYS A 1 102 ? 12.257 3.397 -15.491 1.00 97.19 102 LYS A O 1
ATOM 785 N N . VAL A 1 103 ? 10.904 1.963 -14.404 1.00 97.88 103 VAL A N 1
ATOM 786 C CA . VAL A 1 103 ? 10.574 1.139 -15.576 1.00 97.88 103 VAL A CA 1
ATOM 787 C C . VAL A 1 103 ? 9.697 1.919 -16.557 1.00 97.88 103 VAL A C 1
ATOM 789 O O . VAL A 1 103 ? 9.973 1.935 -17.753 1.00 97.88 103 VAL A O 1
ATOM 792 N N . ALA A 1 104 ? 8.683 2.626 -16.060 1.00 98.38 104 ALA A N 1
ATOM 793 C CA . ALA A 1 104 ? 7.809 3.467 -16.871 1.00 98.38 104 ALA A CA 1
ATOM 794 C C . ALA A 1 104 ? 8.599 4.543 -17.633 1.00 98.38 104 ALA A C 1
ATOM 796 O O . ALA A 1 104 ? 8.334 4.790 -18.806 1.00 98.38 104 ALA A O 1
ATOM 797 N N . GLU A 1 105 ? 9.600 5.156 -16.997 1.00 98.25 105 GLU A N 1
ATOM 798 C CA . GLU A 1 105 ? 10.454 6.162 -17.633 1.00 98.25 105 GLU A CA 1
ATOM 799 C C . GLU A 1 105 ? 11.277 5.589 -18.795 1.00 98.25 105 GLU A C 1
ATOM 801 O O . GLU A 1 105 ? 11.500 6.295 -19.779 1.00 98.25 105 GLU A O 1
ATOM 806 N N . MET A 1 106 ? 11.697 4.320 -18.723 1.00 97.75 106 MET A N 1
ATOM 807 C CA . MET A 1 106 ? 12.360 3.652 -19.850 1.00 97.75 106 MET A CA 1
ATOM 808 C C . MET A 1 106 ? 11.418 3.564 -21.052 1.00 97.75 106 MET A C 1
ATOM 810 O O . MET A 1 106 ? 11.773 4.022 -22.131 1.00 97.75 106 MET A O 1
ATOM 814 N N . PHE A 1 107 ? 10.186 3.086 -20.845 1.00 98.25 107 PHE A N 1
ATOM 815 C CA . PHE A 1 107 ? 9.182 3.028 -21.910 1.00 98.25 107 PHE A CA 1
ATOM 816 C C . PHE A 1 107 ? 8.844 4.411 -22.461 1.00 98.25 107 PHE A C 1
ATOM 818 O O . PHE A 1 107 ? 8.807 4.593 -23.674 1.00 98.25 107 PHE A O 1
ATOM 825 N N . ARG A 1 108 ? 8.631 5.402 -21.586 1.00 98.31 108 ARG A N 1
ATOM 826 C CA . ARG A 1 108 ? 8.279 6.770 -21.985 1.00 98.31 108 ARG A CA 1
ATOM 827 C C . ARG A 1 108 ? 9.308 7.362 -22.947 1.00 98.31 108 ARG A C 1
ATOM 829 O O . ARG A 1 108 ? 8.906 7.991 -23.919 1.00 98.31 108 ARG A O 1
ATOM 836 N N . LYS A 1 109 ? 10.609 7.167 -22.702 1.00 98.12 109 LYS A N 1
ATOM 837 C CA . LYS A 1 109 ? 11.676 7.681 -23.579 1.00 98.12 109 LYS A CA 1
ATOM 838 C C . LYS A 1 109 ? 11.575 7.148 -25.008 1.00 98.12 109 LYS A C 1
ATOM 840 O O . LYS A 1 109 ? 11.843 7.909 -25.933 1.00 98.12 109 LYS A O 1
ATOM 845 N N . ASP A 1 110 ? 11.134 5.906 -25.171 1.00 97.31 110 ASP A N 1
ATOM 846 C CA . ASP A 1 110 ? 11.035 5.262 -26.479 1.00 97.31 110 ASP A CA 1
ATOM 847 C C . ASP A 1 110 ? 9.696 5.562 -27.167 1.00 97.31 110 ASP A C 1
ATOM 849 O O . ASP A 1 110 ? 9.660 5.892 -28.351 1.00 97.31 110 ASP A O 1
ATOM 853 N N . ILE A 1 111 ? 8.581 5.478 -26.431 1.00 97.31 111 ILE A N 1
ATOM 854 C CA . ILE A 1 111 ? 7.230 5.520 -27.021 1.00 97.31 111 ILE A CA 1
ATOM 855 C C . ILE A 1 111 ? 6.561 6.897 -26.944 1.00 97.31 111 ILE A C 1
ATOM 857 O O . ILE A 1 111 ? 5.615 7.169 -27.679 1.00 97.31 111 ILE A O 1
ATOM 861 N N . SER A 1 112 ? 6.989 7.763 -26.021 1.00 97.56 112 SER A N 1
ATOM 862 C CA . SER A 1 112 ? 6.366 9.069 -25.777 1.00 97.56 112 SER A CA 1
ATOM 863 C C . SER A 1 112 ? 7.353 10.095 -25.186 1.00 97.56 112 SER A C 1
ATOM 865 O O . SER A 1 112 ? 7.127 10.634 -24.096 1.00 97.56 112 SER A O 1
ATOM 867 N N . PRO A 1 113 ? 8.461 10.409 -25.886 1.00 97.44 113 PRO A N 1
ATOM 868 C CA . PRO A 1 113 ? 9.568 11.195 -25.331 1.00 97.44 113 PRO A CA 1
ATOM 869 C C . PRO A 1 113 ? 9.189 12.624 -24.917 1.00 97.44 113 PRO A C 1
ATOM 871 O O . PRO A 1 113 ? 9.875 13.217 -24.083 1.00 97.44 113 PRO A O 1
ATOM 874 N N . GLN A 1 114 ? 8.100 13.170 -25.464 1.00 98.06 114 GLN A N 1
ATOM 875 C CA . GLN A 1 114 ? 7.590 14.506 -25.133 1.00 98.06 114 GLN A CA 1
ATOM 876 C C . GLN A 1 114 ? 6.659 14.521 -23.909 1.00 98.06 114 GLN A C 1
ATOM 878 O O . GLN A 1 114 ? 6.444 15.578 -23.317 1.00 98.06 114 GLN A O 1
ATOM 883 N N . THR A 1 115 ? 6.117 13.369 -23.498 1.00 97.75 115 THR A N 1
ATOM 884 C CA . THR A 1 115 ? 5.315 13.272 -22.272 1.00 97.75 115 THR A CA 1
ATOM 885 C C . THR A 1 115 ? 6.186 13.572 -21.055 1.00 97.75 115 THR A C 1
ATOM 887 O O . THR A 1 115 ? 7.338 13.152 -20.996 1.00 97.75 115 THR A O 1
ATOM 890 N N . LEU A 1 116 ? 5.653 14.283 -20.058 1.00 97.56 116 LEU A N 1
ATOM 891 C CA . LEU A 1 116 ? 6.392 14.565 -18.823 1.00 97.56 116 LEU A CA 1
ATOM 892 C C . LEU A 1 116 ? 6.771 13.257 -18.095 1.00 97.56 116 LEU A C 1
ATOM 894 O O . LEU A 1 116 ? 5.917 12.379 -17.991 1.00 97.56 1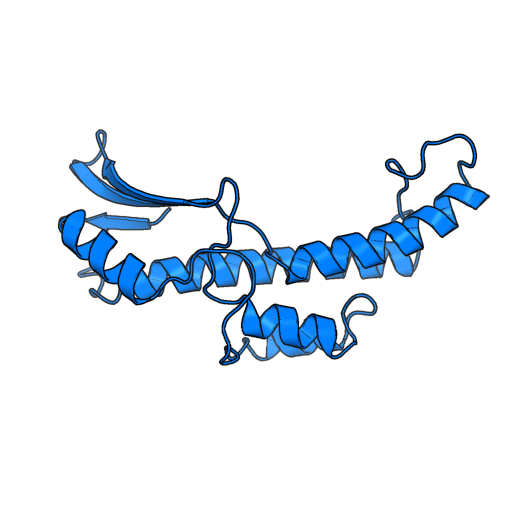16 LEU A O 1
ATOM 898 N N . PRO A 1 117 ? 7.974 13.134 -17.496 1.00 95.56 117 PRO A N 1
ATOM 899 C CA . PRO A 1 117 ? 8.398 11.920 -16.779 1.00 95.56 117 PRO A CA 1
ATOM 900 C C . PRO A 1 117 ? 7.416 11.435 -15.703 1.00 95.56 117 PRO A C 1
ATOM 902 O O . PRO A 1 117 ? 7.185 10.242 -15.543 1.00 95.56 117 PRO A O 1
ATOM 905 N N . LYS A 1 118 ? 6.758 12.365 -15.000 1.00 95.50 118 LYS A N 1
ATOM 906 C CA . LYS A 1 118 ? 5.730 12.052 -13.990 1.00 95.50 118 LYS A CA 1
ATOM 907 C C . LYS A 1 118 ? 4.449 11.417 -14.554 1.00 95.50 118 LYS A C 1
ATOM 909 O O . LYS A 1 118 ? 3.666 10.882 -13.783 1.00 95.50 118 LYS A O 1
ATOM 914 N N . ASN A 1 119 ? 4.246 11.486 -15.868 1.00 97.56 119 ASN A N 1
ATOM 915 C CA . ASN A 1 119 ? 3.111 10.902 -16.583 1.00 97.56 119 ASN A CA 1
ATOM 916 C C . ASN A 1 119 ? 3.524 9.633 -17.357 1.00 97.56 119 ASN A C 1
ATOM 918 O O . ASN A 1 119 ? 2.803 9.206 -18.255 1.00 97.56 119 ASN A O 1
ATOM 922 N N . ALA A 1 120 ? 4.699 9.063 -17.068 1.00 98.00 120 ALA A N 1
ATOM 923 C CA . ALA A 1 120 ? 5.145 7.813 -17.668 1.00 98.00 120 ALA A CA 1
ATOM 924 C C . ALA A 1 120 ? 4.211 6.647 -17.303 1.00 98.00 120 ALA A C 1
ATOM 926 O O . ALA A 1 120 ? 3.628 6.618 -16.219 1.00 98.00 120 ALA A O 1
ATOM 927 N N . TRP A 1 121 ? 4.122 5.651 -18.183 1.00 98.12 121 TRP A N 1
ATOM 928 C CA . TRP A 1 121 ? 3.391 4.414 -17.921 1.00 98.12 121 TRP A CA 1
ATOM 929 C C . TRP A 1 121 ? 4.153 3.204 -18.459 1.00 98.12 121 TRP A C 1
ATOM 931 O O . TRP A 1 121 ? 5.020 3.323 -19.324 1.00 98.12 121 TRP A O 1
ATOM 941 N N . ILE A 1 122 ? 3.810 2.029 -17.938 1.00 98.44 122 ILE A N 1
ATOM 942 C CA . ILE A 1 122 ? 4.291 0.744 -18.441 1.00 98.44 122 ILE A CA 1
ATOM 943 C C . ILE A 1 122 ? 3.181 0.179 -19.339 1.00 98.44 122 ILE A C 1
ATOM 945 O O . ILE A 1 122 ? 2.066 -0.0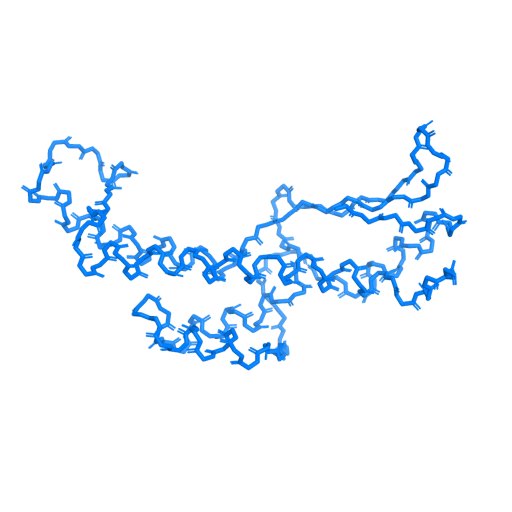10 -18.842 1.00 98.44 122 ILE A O 1
ATOM 949 N N . PRO A 1 123 ? 3.416 -0.068 -20.641 1.00 98.31 123 PRO A N 1
ATOM 950 C CA . PRO A 1 123 ? 2.416 -0.701 -21.497 1.00 98.31 123 PRO A CA 1
ATOM 951 C C . PRO A 1 123 ? 2.025 -2.080 -20.949 1.00 98.31 123 PRO A C 1
ATOM 953 O O . PRO A 1 123 ? 2.896 -2.884 -20.630 1.00 98.31 123 PRO A O 1
ATOM 956 N N . TYR A 1 124 ? 0.724 -2.357 -20.826 1.00 98.06 124 TYR A N 1
ATOM 957 C CA . TYR A 1 124 ? 0.231 -3.559 -20.139 1.00 98.06 124 TYR A CA 1
ATOM 958 C C . TYR A 1 124 ? 0.701 -4.870 -20.785 1.00 98.06 124 TYR A C 1
ATOM 960 O O . TYR A 1 124 ? 1.062 -5.805 -20.076 1.00 98.06 124 TYR A O 1
ATOM 968 N N . ASP A 1 125 ? 0.737 -4.933 -22.118 1.00 97.94 125 ASP A N 1
ATOM 969 C CA . ASP A 1 125 ? 1.014 -6.173 -22.851 1.00 97.94 125 ASP A CA 1
ATOM 970 C C . ASP A 1 125 ? 2.472 -6.655 -22.759 1.00 97.94 125 ASP A C 1
ATOM 972 O O . ASP A 1 125 ? 2.781 -7.772 -23.184 1.00 97.94 125 ASP A O 1
ATOM 976 N N . THR A 1 126 ? 3.367 -5.859 -22.165 1.00 98.25 126 THR A N 1
ATOM 977 C CA . THR A 1 126 ? 4.762 -6.244 -21.923 1.00 98.25 126 THR A CA 1
ATOM 978 C C . THR A 1 126 ? 4.894 -7.156 -20.703 1.00 98.25 126 THR A C 1
ATOM 980 O O . THR A 1 126 ? 4.001 -7.272 -19.857 1.00 98.25 126 THR A O 1
ATOM 983 N N . ASN A 1 127 ? 6.047 -7.814 -20.577 1.00 98.00 127 ASN A N 1
ATOM 984 C CA . ASN A 1 127 ? 6.339 -8.633 -19.401 1.00 98.00 127 ASN A CA 1
ATOM 985 C C . ASN A 1 127 ? 6.398 -7.778 -18.125 1.00 98.00 127 ASN A C 1
ATOM 987 O O . ASN A 1 127 ? 5.974 -8.223 -17.055 1.00 98.00 127 ASN A O 1
ATOM 991 N N . GLU A 1 128 ? 6.905 -6.551 -18.238 1.00 98.25 128 GLU A N 1
ATOM 992 C CA . GLU A 1 128 ? 6.969 -5.551 -17.179 1.00 98.25 128 GLU A CA 1
ATOM 993 C C . GLU A 1 128 ? 5.568 -5.099 -16.772 1.00 98.25 128 GLU A C 1
ATOM 995 O O . GLU A 1 128 ? 5.280 -5.055 -15.578 1.00 98.25 128 GLU A O 1
ATOM 1000 N N . GLY A 1 129 ? 4.691 -4.822 -17.743 1.00 98.38 129 GLY A N 1
ATOM 1001 C CA . GLY A 1 129 ? 3.308 -4.404 -17.510 1.00 98.38 129 GLY A CA 1
ATOM 1002 C C . GLY A 1 129 ? 2.518 -5.450 -16.732 1.00 98.38 129 GLY A C 1
ATOM 1003 O O . GLY A 1 129 ? 1.944 -5.142 -15.686 1.00 98.38 129 GLY A O 1
ATOM 1004 N N . LYS A 1 130 ? 2.582 -6.713 -17.170 1.00 98.50 130 LYS A N 1
ATOM 1005 C CA . LYS A 1 130 ? 1.959 -7.848 -16.466 1.00 98.50 130 LYS A CA 1
ATOM 1006 C C . LYS A 1 130 ? 2.548 -8.053 -15.068 1.00 98.50 130 LYS A C 1
ATOM 1008 O O . LYS A 1 130 ? 1.803 -8.216 -14.107 1.00 98.50 130 LYS A O 1
ATOM 1013 N N . SER A 1 131 ? 3.874 -7.981 -14.926 1.00 98.12 131 SER A N 1
ATOM 1014 C CA . SER A 1 131 ? 4.539 -8.135 -13.620 1.00 98.12 131 SER A CA 1
ATOM 1015 C C . SER A 1 131 ? 4.182 -7.006 -12.646 1.00 98.12 131 SER A C 1
ATOM 1017 O O . SER A 1 131 ? 3.998 -7.257 -11.454 1.00 98.12 131 SER A O 1
ATOM 1019 N N . TYR A 1 132 ? 4.073 -5.769 -13.141 1.00 98.44 132 TYR A N 1
ATOM 1020 C CA . TYR A 1 132 ? 3.685 -4.606 -12.345 1.00 98.44 132 TYR A CA 1
ATOM 1021 C C . TYR A 1 132 ? 2.214 -4.682 -11.937 1.00 98.44 132 TYR A C 1
ATOM 1023 O O . TYR A 1 132 ? 1.881 -4.394 -10.791 1.00 98.44 132 TYR A O 1
ATOM 1031 N N . TRP A 1 133 ? 1.340 -5.141 -12.837 1.00 98.31 133 TRP A N 1
ATOM 1032 C CA . TRP A 1 133 ? -0.059 -5.407 -12.513 1.00 98.31 133 TRP A CA 1
ATOM 1033 C C . TRP A 1 133 ? -0.194 -6.420 -11.371 1.00 98.31 133 TRP A C 1
ATOM 1035 O O . TRP A 1 133 ? -0.861 -6.134 -10.380 1.00 98.31 133 TRP A O 1
ATOM 1045 N N . GLU A 1 134 ? 0.516 -7.549 -11.435 1.00 98.38 134 GLU A N 1
ATOM 1046 C CA . GLU A 1 134 ? 0.541 -8.518 -10.330 1.00 98.38 134 GLU A CA 1
ATOM 1047 C C . GLU A 1 134 ? 1.083 -7.910 -9.029 1.00 98.38 134 GLU A C 1
ATOM 1049 O O . GLU A 1 134 ? 0.566 -8.176 -7.941 1.00 98.38 134 GLU A O 1
ATOM 1054 N N . ALA A 1 135 ? 2.081 -7.028 -9.125 1.00 98.44 135 ALA A N 1
ATOM 1055 C CA . ALA A 1 135 ? 2.610 -6.317 -7.967 1.00 98.44 135 ALA A CA 1
ATOM 1056 C C . ALA A 1 135 ? 1.554 -5.398 -7.322 1.00 98.44 135 ALA A C 1
ATOM 1058 O O . ALA A 1 135 ? 1.454 -5.347 -6.094 1.00 98.44 135 ALA A O 1
ATOM 1059 N N . LEU A 1 136 ? 0.720 -4.722 -8.120 1.00 98.50 136 LEU A N 1
ATOM 1060 C CA . LEU A 1 136 ? -0.398 -3.916 -7.617 1.00 98.50 136 LEU A CA 1
ATOM 1061 C C . LEU A 1 136 ? -1.433 -4.777 -6.882 1.00 98.50 136 LEU A C 1
ATOM 1063 O O . LEU A 1 136 ? -1.942 -4.356 -5.842 1.00 98.50 136 LEU A O 1
ATOM 1067 N N . GLN A 1 137 ? -1.698 -5.997 -7.357 1.00 98.56 137 GLN A N 1
ATOM 1068 C CA . GLN A 1 137 ? -2.607 -6.926 -6.676 1.00 98.56 137 GLN A CA 1
ATOM 1069 C C . GLN A 1 137 ? -2.034 -7.401 -5.335 1.00 98.56 137 GLN A C 1
ATOM 1071 O O . GLN A 1 137 ? -2.763 -7.460 -4.346 1.00 98.56 137 GLN A O 1
ATOM 1076 N N . ILE A 1 138 ? -0.726 -7.669 -5.266 1.00 98.50 138 ILE A N 1
ATOM 1077 C CA . ILE A 1 138 ? -0.027 -7.983 -4.008 1.00 98.50 138 ILE A CA 1
ATOM 1078 C C . ILE A 1 138 ? -0.128 -6.808 -3.026 1.00 98.50 138 ILE A C 1
ATOM 1080 O O . ILE A 1 138 ? -0.451 -7.011 -1.857 1.00 98.50 138 ILE A O 1
ATOM 1084 N N . VAL A 1 139 ? 0.091 -5.572 -3.489 1.00 98.44 139 VAL A N 1
ATOM 1085 C CA . VAL A 1 139 ? -0.046 -4.372 -2.647 1.00 98.44 139 VAL A CA 1
ATOM 1086 C C . VAL A 1 139 ? -1.474 -4.198 -2.156 1.00 98.44 139 VAL A C 1
ATOM 1088 O O . VAL A 1 139 ? -1.670 -3.924 -0.976 1.00 98.44 139 VAL A O 1
ATOM 1091 N N . ARG A 1 140 ? -2.474 -4.396 -3.019 1.00 98.25 140 ARG A N 1
ATOM 1092 C CA . ARG A 1 140 ? -3.889 -4.348 -2.636 1.00 98.25 140 ARG A CA 1
ATOM 1093 C C . ARG A 1 140 ? -4.195 -5.353 -1.525 1.00 98.25 140 ARG A C 1
ATOM 1095 O O . ARG A 1 140 ? -4.831 -4.991 -0.533 1.00 98.25 140 ARG A O 1
ATOM 1102 N N . ASP A 1 141 ? -3.741 -6.593 -1.681 1.00 98.25 141 ASP A N 1
ATOM 1103 C CA . ASP A 1 141 ? -3.977 -7.657 -0.706 1.00 98.25 141 ASP A CA 1
ATOM 1104 C C . ASP A 1 141 ? -3.242 -7.366 0.617 1.00 98.25 141 ASP A C 1
ATOM 1106 O O . ASP A 1 141 ? -3.836 -7.494 1.689 1.00 98.25 141 ASP A O 1
ATOM 1110 N N . TRP A 1 142 ? -2.004 -6.862 0.556 1.00 97.94 142 TRP A N 1
ATOM 1111 C CA . TRP A 1 142 ? -1.249 -6.407 1.728 1.00 97.94 142 TRP A CA 1
ATOM 1112 C C . TRP A 1 142 ? -1.931 -5.228 2.438 1.00 97.94 142 TRP A C 1
ATOM 1114 O O . TRP A 1 142 ? -2.052 -5.223 3.661 1.00 97.94 142 TRP A O 1
ATOM 1124 N N . THR A 1 143 ? -2.439 -4.237 1.699 1.00 96.81 143 THR A N 1
ATOM 1125 C CA . THR A 1 143 ? -3.161 -3.091 2.275 1.00 96.81 143 THR A CA 1
ATOM 1126 C C . THR A 1 143 ? -4.427 -3.551 2.982 1.00 96.81 143 THR A C 1
ATOM 1128 O O . THR A 1 143 ? -4.707 -3.111 4.098 1.00 96.81 143 THR A O 1
ATOM 1131 N N . LYS A 1 144 ? -5.172 -4.481 2.375 1.00 95.44 144 LYS A N 1
ATOM 1132 C CA . LYS A 1 144 ? -6.337 -5.095 3.015 1.00 95.44 144 LYS A CA 1
ATOM 1133 C C . LYS A 1 144 ? -5.938 -5.829 4.294 1.00 95.44 144 LYS A C 1
ATOM 1135 O O . LYS A 1 144 ? -6.586 -5.621 5.319 1.00 95.44 144 LYS A O 1
ATOM 1140 N N . LEU A 1 145 ? -4.865 -6.625 4.255 1.00 95.06 145 LEU A N 1
ATOM 1141 C CA . LEU A 1 145 ? -4.326 -7.298 5.436 1.00 95.06 145 LEU A CA 1
ATOM 1142 C C . LEU A 1 145 ? -4.017 -6.280 6.540 1.00 95.06 145 LEU A C 1
ATOM 1144 O O . LEU A 1 145 ? -4.529 -6.427 7.645 1.00 95.06 145 LEU A O 1
ATOM 1148 N N . ASN A 1 146 ? -3.302 -5.198 6.226 1.00 93.50 146 ASN A N 1
ATOM 1149 C CA . ASN A 1 146 ? -2.961 -4.143 7.180 1.00 93.50 146 ASN A CA 1
ATOM 1150 C C . ASN A 1 146 ? -4.198 -3.526 7.856 1.00 93.50 146 ASN A C 1
ATOM 1152 O O . ASN A 1 146 ? -4.244 -3.429 9.086 1.00 93.50 146 ASN A O 1
ATOM 1156 N N . HIS A 1 147 ? -5.230 -3.180 7.074 1.00 91.38 147 HIS A N 1
ATOM 1157 C CA . HIS A 1 147 ? -6.500 -2.694 7.623 1.00 91.38 147 HIS A CA 1
ATOM 1158 C C . HIS A 1 147 ? -7.133 -3.717 8.567 1.00 91.38 147 HIS A C 1
ATOM 1160 O O . HIS A 1 147 ? -7.558 -3.351 9.664 1.00 91.38 147 HIS A O 1
ATOM 1166 N N . THR A 1 148 ? -7.194 -4.987 8.155 1.00 89.88 148 THR A N 1
ATOM 1167 C CA . THR A 1 148 ? -7.812 -6.035 8.974 1.00 89.88 148 THR A CA 1
ATOM 1168 C C . THR A 1 148 ? -7.023 -6.322 10.245 1.00 89.88 148 THR A C 1
ATOM 1170 O O . THR A 1 148 ? -7.643 -6.529 11.281 1.00 89.88 148 THR A O 1
ATOM 1173 N N . THR A 1 149 ? -5.690 -6.276 10.207 1.00 88.38 149 THR A N 1
ATOM 1174 C CA . THR A 1 149 ? -4.834 -6.452 11.386 1.00 88.38 149 THR A CA 1
ATOM 1175 C C . THR A 1 149 ? -5.131 -5.374 12.424 1.00 88.38 149 THR A C 1
ATOM 1177 O O . THR A 1 149 ? -5.442 -5.698 13.564 1.00 88.38 149 THR A O 1
ATOM 1180 N N . ILE A 1 150 ? -5.149 -4.097 12.027 1.00 84.88 150 ILE A N 1
ATOM 1181 C CA . ILE A 1 150 ? -5.441 -2.984 12.949 1.00 84.88 150 ILE A CA 1
ATOM 1182 C C . ILE A 1 150 ? -6.865 -3.090 13.515 1.00 84.88 150 ILE A C 1
ATOM 1184 O O . ILE A 1 150 ? -7.074 -2.939 14.718 1.00 84.88 150 ILE A O 1
ATOM 1188 N N . GLN A 1 151 ? -7.848 -3.393 12.662 1.00 83.06 151 GLN A N 1
ATOM 1189 C CA . GLN A 1 151 ? -9.253 -3.501 13.068 1.00 83.06 151 GLN A CA 1
ATOM 1190 C C . GLN A 1 151 ? -9.500 -4.683 14.016 1.00 83.06 151 GLN A C 1
ATOM 1192 O O . GLN A 1 151 ? -10.242 -4.535 14.983 1.00 83.06 151 GLN A O 1
ATOM 1197 N N . LYS A 1 152 ? -8.867 -5.838 13.770 1.00 78.38 152 LYS A N 1
ATOM 1198 C CA . LYS A 1 152 ? -8.971 -7.023 14.635 1.00 78.38 152 LYS A CA 1
ATOM 1199 C C . LYS A 1 152 ? -8.248 -6.830 15.964 1.00 78.38 152 LYS A C 1
ATOM 1201 O O . LYS A 1 152 ? -8.784 -7.221 16.990 1.00 78.38 152 LYS A O 1
ATOM 1206 N N . CYS A 1 153 ? -7.079 -6.188 15.981 1.00 63.03 153 CYS A N 1
ATOM 1207 C CA . CYS A 1 153 ? -6.373 -5.903 17.234 1.00 63.03 153 CYS A CA 1
ATOM 1208 C C . CYS A 1 153 ? -7.142 -4.910 18.127 1.00 63.03 153 CYS A C 1
ATOM 1210 O O . CYS A 1 153 ? -7.111 -5.043 19.350 1.00 63.03 153 CYS A O 1
ATOM 1212 N N . GLY A 1 154 ? -7.881 -3.964 17.530 1.00 55.12 154 GLY A N 1
ATOM 1213 C CA . GLY A 1 154 ? -8.856 -3.131 18.247 1.00 55.12 154 GLY A CA 1
ATOM 1214 C C . GLY A 1 154 ? -10.094 -3.900 18.734 1.00 55.12 154 GLY A C 1
ATOM 1215 O O . GLY A 1 154 ? -10.790 -3.428 19.624 1.00 55.12 154 GLY A O 1
ATOM 1216 N N . GLY A 1 155 ? -10.344 -5.088 18.176 1.00 43.72 155 GLY A N 1
ATOM 1217 C CA . GLY A 1 155 ? -11.497 -5.952 18.429 1.00 43.72 155 GLY A CA 1
ATOM 1218 C C . GLY A 1 155 ? -11.171 -7.277 19.104 1.00 43.72 155 GLY A C 1
ATOM 1219 O O . GLY A 1 155 ? -11.896 -8.238 18.895 1.00 43.72 155 GLY A O 1
ATOM 1220 N N . GLY A 1 156 ? -10.149 -7.343 19.964 1.00 40.34 156 GLY A N 1
ATOM 1221 C CA . GLY A 1 156 ? -9.986 -8.451 20.926 1.00 40.34 156 GLY A CA 1
ATOM 1222 C C . GLY A 1 156 ? -11.113 -8.548 21.973 1.00 40.34 156 GLY A C 1
ATOM 1223 O O . GLY A 1 156 ? -10.899 -9.086 23.052 1.00 40.34 156 GLY A O 1
ATOM 1224 N N . ILE A 1 157 ? -12.273 -7.970 21.675 1.00 45.38 157 ILE A N 1
ATOM 1225 C CA . ILE A 1 157 ? -13.533 -8.082 22.387 1.00 45.38 157 ILE A CA 1
ATOM 1226 C C . ILE A 1 157 ? -14.367 -8.943 21.448 1.00 45.38 157 ILE A C 1
ATOM 1228 O O . ILE A 1 157 ? -14.710 -8.496 20.351 1.00 45.38 157 ILE A O 1
ATOM 1232 N N . GLU A 1 158 ? -14.541 -10.211 21.814 1.00 37.84 158 GLU A N 1
ATOM 1233 C CA . GLU A 1 158 ? -15.259 -11.187 21.002 1.00 37.84 158 GLU A CA 1
ATOM 1234 C C . GLU A 1 158 ? -16.579 -10.593 20.505 1.00 37.84 158 GLU A C 1
ATOM 1236 O O . GLU A 1 158 ? -17.331 -9.966 21.256 1.00 37.84 158 GLU A O 1
ATOM 1241 N N . ARG A 1 159 ? -16.841 -10.783 19.211 1.00 35.69 159 ARG A N 1
ATOM 1242 C CA . ARG A 1 159 ? -18.184 -10.652 18.666 1.00 35.69 159 ARG A CA 1
ATOM 1243 C C . ARG A 1 159 ? -19.067 -11.626 19.438 1.00 35.69 159 ARG A C 1
ATOM 1245 O O . ARG A 1 159 ? -18.908 -12.835 19.292 1.00 35.69 159 ARG A O 1
ATOM 1252 N N . ILE A 1 160 ? -19.940 -11.095 20.287 1.00 34.56 160 ILE A N 1
ATOM 1253 C CA . ILE A 1 160 ? -21.096 -11.844 20.765 1.00 34.56 160 ILE A CA 1
ATOM 1254 C C . ILE A 1 160 ? -22.077 -11.824 19.591 1.00 34.56 160 ILE A C 1
ATOM 1256 O O . ILE A 1 160 ? -22.892 -10.908 19.481 1.00 34.56 160 ILE A O 1
ATOM 1260 N N . ASP A 1 161 ? -21.889 -12.771 18.674 1.00 35.81 161 ASP A N 1
ATOM 1261 C CA . ASP A 1 161 ? -22.894 -13.168 17.689 1.00 35.81 161 ASP A CA 1
ATOM 1262 C C . ASP A 1 161 ? -23.707 -14.326 18.293 1.00 35.81 161 ASP A C 1
ATOM 1264 O O . ASP A 1 161 ? -23.073 -15.297 18.775 1.00 35.81 161 ASP A O 1
#

Foldseek 3Di:
DDFPFAPDLVLLVVLLVVQEAEEPDFAPDFADDDPVLLVLQCPFPLRVDPVLVRQLGRHARYQYDDPWDWDWDADPVRRTIDIDTDHFLHVNVVSLVVSQLVQQQVVCVVPPVPDDSVPGHDPCVDPSNVSSVSSVVSSVVSRVSSVVSSNVSSPPPDPPD

InterPro domains:
  IPR001233 RNA-splicing ligase, RtcB [PF01139] (49-152)
  IPR036025 tRNA-splicing ligase RtcB-like superfamily [G3DSA:3.90.1860.10] (10-154)
  IPR036025 tRNA-splicing ligase RtcB-like superfamily [SSF103365] (44-151)
  IPR052915 RNA-splicing ligase RtcB-like [PTHR43749] (51-152)

Radius of gyration: 18.93 Å; chains: 1; bounding box: 43×32×52 Å